Protein AF-A0A833WE15-F1 (afdb_monomer_lite)

Foldseek 3Di:
DDPVVVVVVVCVLPPDDPVRLVVLQVVLVVLQCCLQPPPVSLVVCVVCLVVLCVLLPDSRPNNVSSVVSNVSSVVVVVVVVD

InterPro domains:
  IPR052406 Chromatin Remodeling Complex Component [PTHR22970] (12-75)

pLDDT: mean 83.54, std 18.67, range [39.94, 98.19]

Sequence (82 aa):
MSVLSVQYIVEIDDNEGPVTKSIRLTAALILRNLVIYSTHGRRHLRAYEPHLAGVALSNVESSRTIAQVLYDMNDQSSSNHR

Organism: NCBI:txid561572

Radius of gyration: 16.81 Å; chains: 1; bounding box: 44×32×46 Å

Structure (mmCIF, N/CA/C/O backbone):
data_AF-A0A833WE15-F1
#
_entry.id   AF-A0A833WE15-F1
#
loop_
_atom_site.group_PDB
_atom_site.id
_atom_site.type_symbol
_atom_site.label_atom_id
_atom_site.label_alt_id
_atom_site.label_comp_id
_atom_site.label_asym_id
_atom_site.label_entity_id
_atom_site.label_seq_id
_atom_site.pdbx_PDB_ins_code
_atom_site.Cartn_x
_atom_site.Cartn_y
_atom_site.Cartn_z
_atom_site.occupancy
_atom_site.B_iso_or_equiv
_atom_site.auth_seq_id
_atom_site.auth_comp_id
_atom_site.auth_asym_id
_atom_site.auth_atom_id
_atom_site.pdbx_PDB_model_num
ATOM 1 N N . MET 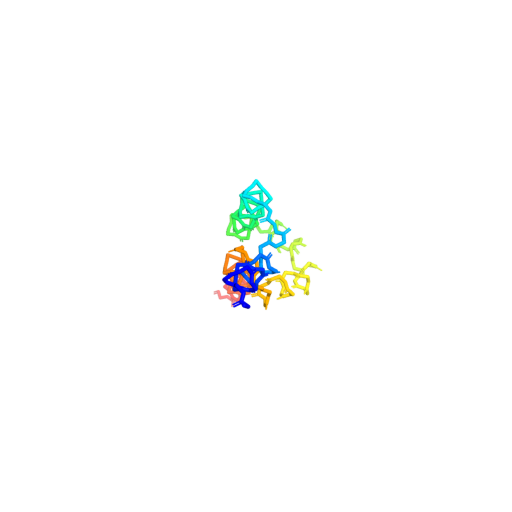A 1 1 ? 28.938 -23.335 -22.699 1.00 49.38 1 MET A N 1
ATOM 2 C CA . MET A 1 1 ? 27.580 -22.994 -22.228 1.00 49.38 1 MET A CA 1
ATOM 3 C C . MET A 1 1 ? 27.753 -22.187 -20.970 1.00 49.38 1 MET A C 1
ATOM 5 O O . MET A 1 1 ? 28.115 -22.719 -19.931 1.00 49.38 1 MET A O 1
ATOM 9 N N . SER A 1 2 ? 27.738 -20.882 -21.176 1.00 46.44 2 SER A N 1
ATOM 10 C CA . SER A 1 2 ? 28.429 -19.907 -20.349 1.00 46.44 2 SER A CA 1
ATOM 11 C C . SER A 1 2 ? 27.508 -19.402 -19.248 1.00 46.44 2 SER A C 1
ATOM 13 O O . SER A 1 2 ? 26.308 -19.279 -19.466 1.00 46.44 2 SER A O 1
ATOM 15 N N . VAL A 1 3 ? 28.111 -19.039 -18.120 1.00 57.56 3 VAL A N 1
ATOM 16 C CA . VAL A 1 3 ? 27.621 -18.259 -16.962 1.00 57.56 3 VAL A CA 1
ATOM 17 C C . VAL A 1 3 ? 26.592 -17.135 -17.227 1.00 57.56 3 VAL A C 1
ATOM 19 O O . VAL A 1 3 ? 26.003 -16.612 -16.289 1.00 57.56 3 VAL A O 1
ATOM 22 N N . LEU A 1 4 ? 26.329 -16.791 -18.488 1.00 57.44 4 LEU A N 1
ATOM 23 C CA . LEU A 1 4 ? 25.335 -15.825 -18.955 1.00 57.44 4 LEU A CA 1
ATOM 24 C C . LEU A 1 4 ? 23.886 -16.234 -18.645 1.00 57.44 4 LEU A C 1
ATOM 26 O O . LEU A 1 4 ? 23.040 -15.364 -18.468 1.00 57.44 4 LEU A O 1
ATOM 30 N N . SER A 1 5 ? 23.582 -17.531 -18.548 1.00 56.47 5 SER A N 1
ATOM 31 C CA . SER A 1 5 ? 22.223 -17.992 -18.228 1.00 56.47 5 SER A CA 1
ATOM 32 C C . SER A 1 5 ? 21.857 -17.829 -16.751 1.00 56.47 5 SER A C 1
ATOM 34 O O . SER A 1 5 ? 20.682 -17.669 -16.444 1.00 56.47 5 SER A O 1
ATOM 36 N N . VAL A 1 6 ? 22.834 -17.824 -15.836 1.00 54.41 6 VAL A N 1
ATOM 37 C CA . VAL A 1 6 ? 22.574 -17.665 -14.391 1.00 54.41 6 VAL A CA 1
ATOM 38 C C . VAL A 1 6 ? 22.294 -16.201 -14.045 1.00 54.41 6 VAL A C 1
ATOM 40 O O . VAL A 1 6 ? 21.397 -15.925 -13.257 1.00 54.41 6 VAL A O 1
ATOM 43 N N . GLN A 1 7 ? 22.984 -15.258 -14.696 1.00 53.94 7 GLN A N 1
ATOM 44 C CA . GLN A 1 7 ? 22.732 -13.825 -14.511 1.00 53.94 7 GLN A CA 1
ATOM 45 C C . GLN A 1 7 ? 21.338 -13.409 -15.010 1.00 53.94 7 GLN A C 1
ATOM 47 O O . GLN A 1 7 ? 20.702 -12.553 -14.404 1.00 53.94 7 GLN A O 1
ATOM 52 N N . TYR A 1 8 ? 20.838 -14.047 -16.074 1.00 49.34 8 TYR A N 1
ATOM 53 C CA . TYR A 1 8 ? 19.515 -13.746 -16.630 1.00 49.34 8 TYR A CA 1
ATOM 54 C C . TYR A 1 8 ? 18.363 -14.152 -15.697 1.00 49.34 8 TYR A C 1
ATOM 56 O O . TYR A 1 8 ? 17.300 -13.547 -15.736 1.00 49.34 8 TYR A O 1
ATOM 64 N N . ILE A 1 9 ? 18.568 -15.148 -14.828 1.00 51.38 9 ILE A N 1
ATOM 65 C CA . ILE A 1 9 ? 17.532 -15.615 -13.893 1.00 51.38 9 ILE A CA 1
ATOM 66 C C . ILE A 1 9 ? 17.370 -14.646 -12.709 1.00 51.38 9 ILE A C 1
ATOM 68 O O . ILE A 1 9 ? 16.273 -14.529 -12.173 1.00 51.38 9 ILE A O 1
ATOM 72 N N . VAL A 1 10 ? 18.426 -13.914 -12.333 1.00 51.09 10 VAL A N 1
ATOM 73 C CA . VAL A 1 10 ? 18.379 -12.931 -11.232 1.00 51.09 10 VAL A CA 1
ATOM 74 C C . VAL A 1 10 ? 17.645 -11.645 -11.644 1.00 51.09 10 VAL A C 1
ATOM 76 O O . VAL A 1 10 ? 16.984 -11.027 -10.821 1.00 51.09 10 VAL A O 1
ATOM 79 N N . GLU A 1 11 ? 17.684 -11.275 -12.926 1.00 50.44 11 GLU A N 1
ATOM 80 C CA . GLU A 1 11 ? 17.062 -10.042 -13.445 1.00 50.44 11 GLU A CA 1
ATOM 81 C C . GLU A 1 11 ? 15.529 -10.111 -13.563 1.00 50.44 11 GLU A C 1
ATOM 83 O O . GLU A 1 11 ? 14.867 -9.078 -13.601 1.00 50.44 11 GLU A O 1
ATOM 88 N N . ILE A 1 12 ? 14.928 -11.306 -13.611 1.00 49.09 12 ILE A N 1
ATOM 89 C CA . ILE A 1 12 ? 13.471 -11.437 -13.809 1.00 49.09 12 ILE A CA 1
ATOM 90 C C . ILE A 1 12 ? 12.683 -11.106 -12.527 1.00 49.09 12 ILE A C 1
ATOM 92 O O . ILE A 1 12 ? 11.514 -10.724 -12.608 1.00 49.09 12 ILE A O 1
ATOM 96 N N . ASP A 1 13 ? 13.318 -11.181 -11.354 1.00 51.22 13 ASP A N 1
ATOM 97 C CA . ASP A 1 13 ? 12.716 -10.742 -10.084 1.00 51.22 13 ASP A CA 1
ATOM 98 C C . ASP A 1 13 ? 12.857 -9.218 -9.866 1.00 51.22 13 ASP A C 1
ATOM 100 O O . ASP A 1 13 ? 12.086 -8.601 -9.132 1.00 51.22 13 ASP A O 1
ATOM 104 N N . ASP A 1 14 ? 13.772 -8.581 -10.604 1.00 56.19 14 ASP A N 1
ATOM 105 C CA . ASP A 1 14 ? 14.127 -7.161 -10.522 1.00 56.19 14 ASP A CA 1
ATOM 106 C C . ASP A 1 14 ? 13.470 -6.311 -11.626 1.00 56.19 14 ASP A C 1
ATOM 108 O O . ASP A 1 14 ? 14.056 -5.373 -12.162 1.00 56.19 14 ASP A O 1
ATOM 112 N N . ASN A 1 15 ? 12.190 -6.564 -11.927 1.00 68.19 15 ASN A N 1
ATOM 113 C CA . ASN A 1 15 ? 11.411 -5.729 -12.862 1.00 68.19 15 ASN A CA 1
ATOM 114 C C . ASN A 1 15 ? 11.338 -4.238 -12.452 1.00 68.19 15 ASN A C 1
ATOM 116 O O . ASN A 1 15 ? 10.943 -3.387 -13.251 1.00 68.19 15 ASN A O 1
ATOM 120 N N . GLU A 1 16 ? 11.708 -3.902 -11.212 1.00 78.06 16 GLU A N 1
ATOM 121 C CA . GLU A 1 16 ? 11.755 -2.535 -10.702 1.00 78.06 16 GLU A CA 1
ATOM 122 C C . GLU A 1 16 ? 13.192 -2.069 -10.454 1.00 78.06 16 GLU A C 1
ATOM 124 O O . GLU A 1 16 ? 13.889 -2.568 -9.570 1.00 78.06 16 GLU A O 1
ATOM 129 N N . GLY A 1 17 ? 13.608 -1.026 -11.177 1.00 85.62 17 GLY A N 1
ATOM 130 C CA . GLY A 1 17 ? 14.862 -0.332 -10.896 1.00 85.62 17 GLY A CA 1
ATOM 131 C C . GLY A 1 17 ? 14.892 0.306 -9.492 1.00 85.62 17 GLY A C 1
ATOM 132 O O . GLY A 1 17 ? 13.845 0.537 -8.877 1.00 85.62 17 GLY A O 1
ATOM 133 N N . PRO A 1 18 ? 16.085 0.670 -8.982 1.00 86.88 18 PRO A N 1
ATOM 134 C CA . PRO A 1 18 ? 16.287 1.131 -7.600 1.00 86.88 18 PRO A CA 1
ATOM 135 C C . PRO A 1 18 ? 15.460 2.373 -7.218 1.00 86.88 18 PRO A C 1
ATOM 137 O O . PRO A 1 18 ? 15.043 2.531 -6.067 1.00 86.88 18 PRO A O 1
ATOM 140 N N . VAL A 1 19 ? 15.179 3.250 -8.186 1.00 92.06 19 VAL A N 1
ATOM 141 C CA . VAL A 1 19 ? 14.342 4.440 -7.972 1.00 92.06 19 VAL A CA 1
ATOM 142 C C . VAL A 1 19 ? 12.879 4.047 -7.748 1.00 92.06 19 VAL A C 1
ATOM 144 O O . VAL A 1 19 ? 12.251 4.526 -6.806 1.00 92.06 19 VAL A O 1
ATOM 147 N N . THR A 1 20 ? 12.344 3.140 -8.568 1.00 91.69 20 THR A N 1
ATOM 148 C CA . THR A 1 20 ? 10.962 2.644 -8.461 1.00 91.69 20 THR A CA 1
ATOM 149 C C . THR A 1 20 ? 10.728 1.954 -7.121 1.00 91.69 20 THR A C 1
ATOM 151 O O . THR A 1 20 ? 9.755 2.256 -6.429 1.00 91.69 20 THR A O 1
ATOM 154 N N . LYS A 1 21 ? 11.678 1.108 -6.719 1.00 89.69 21 LYS A N 1
ATOM 155 C CA . LYS A 1 21 ? 11.738 0.456 -5.407 1.00 89.69 21 LYS A CA 1
ATOM 156 C C . LYS A 1 21 ? 11.628 1.456 -4.245 1.00 89.69 21 LYS A C 1
ATOM 158 O O . LYS A 1 21 ? 10.705 1.379 -3.432 1.00 89.69 21 LYS A O 1
ATOM 163 N N . SER A 1 22 ? 12.456 2.505 -4.258 1.00 94.31 22 SER A N 1
ATOM 164 C CA . SER A 1 22 ? 12.441 3.571 -3.240 1.00 94.31 22 SER A CA 1
ATOM 165 C C . SER A 1 22 ? 11.115 4.342 -3.181 1.00 94.31 22 SER A C 1
ATOM 167 O O . SER A 1 22 ? 10.621 4.658 -2.093 1.00 94.31 22 SER A O 1
ATOM 169 N N . ILE A 1 23 ? 10.514 4.638 -4.340 1.00 95.12 23 ILE A N 1
ATOM 170 C CA . ILE A 1 23 ? 9.201 5.299 -4.426 1.00 95.12 23 ILE A CA 1
ATOM 171 C C . ILE A 1 23 ? 8.126 4.406 -3.807 1.00 95.12 23 ILE A C 1
ATOM 173 O O . ILE A 1 23 ? 7.335 4.869 -2.983 1.00 95.12 23 ILE A O 1
ATOM 177 N N . ARG A 1 24 ? 8.116 3.119 -4.165 1.00 94.44 24 ARG A N 1
ATOM 178 C CA . ARG A 1 24 ? 7.151 2.138 -3.665 1.00 94.44 24 ARG A CA 1
ATOM 179 C C . ARG A 1 24 ? 7.257 1.970 -2.150 1.00 94.44 24 ARG A C 1
ATOM 181 O O . ARG A 1 24 ? 6.239 2.004 -1.457 1.00 94.44 24 ARG A O 1
ATOM 188 N N . LEU A 1 25 ? 8.474 1.841 -1.629 1.00 95.25 25 LEU A N 1
ATOM 189 C CA . LEU A 1 25 ? 8.712 1.739 -0.193 1.00 95.25 25 LEU A CA 1
ATOM 190 C C . LEU A 1 25 ? 8.253 3.006 0.541 1.00 95.25 25 LEU A C 1
ATOM 192 O O . LEU A 1 25 ? 7.541 2.918 1.540 1.00 95.25 25 LEU A O 1
ATOM 196 N N . THR A 1 26 ? 8.591 4.185 0.014 1.00 97.50 26 THR A N 1
ATOM 197 C CA . THR A 1 26 ? 8.167 5.468 0.592 1.00 97.50 26 THR A CA 1
ATOM 198 C C . THR A 1 26 ? 6.643 5.591 0.612 1.00 97.50 26 THR A C 1
ATOM 200 O O . THR A 1 26 ? 6.069 5.956 1.638 1.00 97.50 26 THR A O 1
ATOM 203 N N . ALA A 1 27 ? 5.965 5.218 -0.478 1.00 97.75 27 ALA A N 1
ATOM 204 C CA . ALA A 1 27 ? 4.508 5.186 -0.538 1.00 97.75 27 ALA A CA 1
ATOM 205 C C . ALA A 1 27 ? 3.924 4.241 0.525 1.00 97.75 27 ALA A C 1
ATOM 207 O O . ALA A 1 27 ? 3.031 4.639 1.269 1.00 97.75 27 ALA A O 1
ATOM 208 N N . ALA A 1 28 ? 4.464 3.028 0.669 1.00 97.81 28 ALA A N 1
ATOM 209 C CA . ALA A 1 28 ? 4.014 2.070 1.678 1.00 97.81 28 ALA A CA 1
ATOM 210 C C . ALA A 1 28 ? 4.172 2.601 3.116 1.00 97.81 28 ALA A C 1
ATOM 212 O O . ALA A 1 28 ? 3.281 2.419 3.948 1.00 97.81 28 ALA A O 1
ATOM 213 N N . LEU A 1 29 ? 5.268 3.306 3.405 1.00 97.88 29 LEU A N 1
ATOM 214 C CA . LEU A 1 29 ? 5.494 3.945 4.704 1.00 97.88 29 LEU A CA 1
ATOM 215 C C . LEU A 1 29 ? 4.512 5.097 4.960 1.00 97.88 29 LEU A C 1
ATOM 217 O O . LEU A 1 29 ? 3.981 5.212 6.065 1.00 97.88 29 LEU A O 1
ATOM 221 N N . ILE A 1 30 ? 4.209 5.910 3.943 1.00 98.19 30 ILE A N 1
ATOM 222 C CA . ILE A 1 30 ? 3.180 6.957 4.035 1.00 98.19 30 ILE A CA 1
ATOM 223 C C . ILE A 1 30 ? 1.811 6.334 4.325 1.00 98.19 30 ILE A C 1
ATOM 225 O O . ILE A 1 30 ? 1.111 6.798 5.224 1.00 98.19 30 ILE A O 1
ATOM 229 N N . LEU A 1 31 ? 1.442 5.258 3.624 1.00 97.94 31 LEU A N 1
ATOM 230 C CA . LEU A 1 31 ? 0.188 4.542 3.872 1.00 97.94 31 LEU A CA 1
ATOM 231 C C . LEU A 1 31 ? 0.102 4.033 5.314 1.00 97.94 31 LEU A C 1
ATOM 233 O O . LEU A 1 31 ? -0.941 4.175 5.953 1.00 97.94 31 LEU A O 1
ATOM 237 N N . ARG A 1 32 ? 1.202 3.507 5.863 1.00 96.81 32 ARG A N 1
ATOM 238 C CA . ARG A 1 32 ? 1.252 3.056 7.259 1.00 96.81 32 ARG A CA 1
ATOM 239 C C . ARG A 1 32 ? 1.081 4.209 8.243 1.00 96.81 32 ARG A C 1
ATOM 241 O O . ARG A 1 32 ? 0.283 4.094 9.171 1.00 96.81 32 ARG A O 1
ATOM 248 N N . ASN A 1 33 ? 1.737 5.343 7.999 1.00 97.19 33 ASN A N 1
ATOM 249 C CA . ASN A 1 33 ? 1.530 6.553 8.796 1.00 97.19 33 ASN A CA 1
ATOM 250 C C . ASN A 1 33 ? 0.065 7.010 8.758 1.00 97.19 33 ASN A C 1
ATOM 252 O O . ASN A 1 33 ? -0.494 7.348 9.799 1.00 97.19 33 ASN A O 1
ATOM 256 N N . LEU A 1 34 ? -0.590 6.975 7.592 1.00 96.81 34 LEU A N 1
ATOM 257 C CA . LEU A 1 34 ? -2.012 7.314 7.482 1.00 96.81 34 LEU A CA 1
ATOM 258 C C . LEU A 1 34 ? -2.894 6.359 8.292 1.00 96.81 34 LEU A C 1
ATOM 260 O O . LEU A 1 34 ? -3.797 6.820 8.985 1.00 96.81 34 LEU A O 1
ATOM 264 N N . VAL A 1 35 ? -2.630 5.051 8.244 1.00 96.00 35 VAL A N 1
ATOM 265 C CA . VAL A 1 35 ? -3.386 4.059 9.024 1.00 96.00 35 VAL A CA 1
ATOM 266 C C . VAL A 1 35 ? -3.230 4.273 10.529 1.00 96.00 35 VAL A C 1
ATOM 268 O O . VAL A 1 35 ? -4.228 4.186 11.251 1.00 96.00 35 VAL A O 1
ATOM 271 N N . ILE A 1 36 ? -2.016 4.574 10.997 1.00 94.31 36 ILE A N 1
ATOM 272 C CA . ILE A 1 36 ? -1.714 4.761 12.423 1.00 94.31 36 ILE A CA 1
ATOM 273 C C . ILE A 1 36 ? -2.295 6.084 12.938 1.00 94.31 36 ILE A C 1
ATOM 275 O O . ILE A 1 36 ? -2.974 6.100 13.963 1.00 94.31 36 ILE A O 1
ATOM 279 N N . TYR A 1 37 ? -2.063 7.188 12.225 1.00 95.50 37 TYR A N 1
ATOM 280 C CA . TYR A 1 37 ? -2.294 8.537 12.754 1.00 95.50 37 TYR A CA 1
ATOM 281 C C . TYR A 1 37 ? -3.567 9.222 12.237 1.00 95.50 37 TYR A C 1
ATOM 283 O O . TYR A 1 37 ? -3.951 10.258 12.776 1.00 95.50 37 TYR A O 1
ATOM 291 N N . SER A 1 38 ? -4.251 8.678 11.221 1.00 94.69 38 SER A N 1
ATOM 292 C CA . SER A 1 38 ? -5.455 9.292 10.641 1.00 94.69 38 SER A CA 1
ATOM 293 C C . SER A 1 38 ? -6.628 8.318 10.565 1.00 94.69 38 SER A C 1
ATOM 295 O O . SER A 1 38 ? -6.680 7.423 9.724 1.00 94.69 38 SER A O 1
ATOM 297 N N . THR A 1 39 ? -7.646 8.537 11.400 1.00 91.44 39 THR A N 1
ATOM 298 C CA . THR A 1 39 ? -8.903 7.766 11.365 1.00 91.44 39 THR A CA 1
ATOM 299 C C . THR A 1 39 ? -9.611 7.888 10.012 1.00 91.44 39 THR A C 1
ATOM 301 O O . THR A 1 39 ? -10.103 6.890 9.481 1.00 91.44 39 THR A O 1
ATOM 304 N N . HIS A 1 40 ? -9.624 9.089 9.425 1.00 93.75 40 HIS A N 1
ATOM 305 C CA . HIS A 1 40 ? -10.164 9.334 8.088 1.00 93.75 40 HIS A CA 1
ATOM 306 C C . HIS A 1 40 ? -9.339 8.628 7.008 1.00 93.75 40 HIS A C 1
ATOM 308 O O . HIS A 1 40 ? -9.912 7.918 6.183 1.00 93.75 40 HIS A O 1
ATOM 314 N N . GLY A 1 41 ? -8.006 8.751 7.047 1.00 93.69 41 GLY A N 1
ATOM 315 C CA . GLY A 1 41 ? -7.111 8.067 6.108 1.00 93.69 41 GLY A CA 1
ATOM 316 C C . GLY A 1 41 ? -7.288 6.550 6.149 1.00 93.69 41 GLY A C 1
ATOM 317 O O . GLY A 1 41 ? -7.457 5.913 5.112 1.00 93.69 41 GLY A O 1
ATOM 318 N N . ARG A 1 42 ? -7.374 5.980 7.354 1.00 93.88 42 ARG A N 1
ATOM 319 C CA . ARG A 1 42 ? -7.648 4.557 7.571 1.00 93.88 42 ARG A CA 1
ATOM 320 C C . ARG A 1 42 ? -8.987 4.113 6.975 1.00 93.88 42 ARG A C 1
ATOM 322 O O . ARG A 1 42 ? -9.032 3.100 6.284 1.00 93.88 42 ARG A O 1
ATOM 329 N N . ARG A 1 43 ? -10.074 4.861 7.212 1.00 92.88 43 ARG A N 1
ATOM 330 C CA . ARG A 1 43 ? -11.399 4.555 6.633 1.00 92.88 43 ARG A CA 1
ATOM 331 C C . ARG A 1 43 ? -11.379 4.598 5.106 1.00 92.88 43 ARG A C 1
ATOM 333 O O . ARG A 1 43 ? -11.958 3.720 4.482 1.00 92.88 43 ARG A O 1
ATOM 340 N N . HIS A 1 44 ? -10.695 5.574 4.513 1.00 95.19 44 HIS A N 1
ATOM 341 C CA . HIS A 1 44 ? -10.536 5.641 3.060 1.00 95.19 44 HIS A CA 1
ATOM 342 C C . HIS A 1 44 ? -9.708 4.474 2.510 1.00 95.19 44 HIS A C 1
ATOM 344 O O . HIS A 1 44 ? -10.049 3.930 1.461 1.00 95.19 44 HIS A O 1
ATOM 350 N N . LEU A 1 45 ? -8.660 4.049 3.222 1.00 95.50 45 LEU A N 1
ATOM 351 C CA . LEU A 1 45 ? -7.802 2.947 2.785 1.00 95.50 45 LEU A CA 1
ATOM 352 C C . LEU A 1 45 ? -8.493 1.581 2.778 1.00 95.50 45 LEU A C 1
ATOM 354 O O . LEU A 1 45 ? -8.113 0.735 1.973 1.00 95.50 45 LEU A O 1
ATOM 358 N N . ARG A 1 46 ? -9.546 1.381 3.582 1.00 94.38 46 ARG A N 1
ATOM 359 C CA . ARG A 1 46 ? -10.343 0.140 3.580 1.00 94.38 46 ARG A CA 1
ATOM 360 C C . ARG A 1 46 ? -10.912 -0.208 2.205 1.00 94.38 46 ARG A C 1
ATOM 362 O O . ARG A 1 46 ? -10.955 -1.377 1.848 1.00 94.38 46 ARG A O 1
ATOM 369 N N . ALA A 1 47 ? -11.292 0.787 1.402 1.00 95.62 47 ALA A N 1
ATOM 370 C CA . ALA A 1 47 ? -11.795 0.542 0.048 1.00 95.62 47 ALA A CA 1
ATOM 371 C C . ALA A 1 47 ? -10.730 -0.065 -0.892 1.00 95.62 47 ALA A C 1
ATOM 373 O O . ALA A 1 47 ? -11.076 -0.703 -1.882 1.00 95.62 47 ALA A O 1
ATOM 374 N N . TYR A 1 48 ? -9.443 0.108 -0.573 1.00 97.00 48 TYR A N 1
ATOM 375 C CA . TYR A 1 48 ? -8.308 -0.390 -1.354 1.00 97.00 48 TYR A CA 1
ATOM 376 C C . TYR A 1 48 ? -7.695 -1.674 -0.779 1.00 97.00 48 TYR A C 1
ATOM 378 O O . TYR A 1 48 ? -6.703 -2.170 -1.316 1.00 97.00 48 TYR A O 1
ATOM 386 N N . GLU A 1 49 ? -8.282 -2.233 0.284 1.00 96.69 49 GLU A N 1
ATOM 387 C CA . GLU A 1 49 ? -7.814 -3.453 0.947 1.00 96.69 49 GLU A CA 1
ATOM 388 C C . GLU A 1 49 ? -7.537 -4.613 -0.033 1.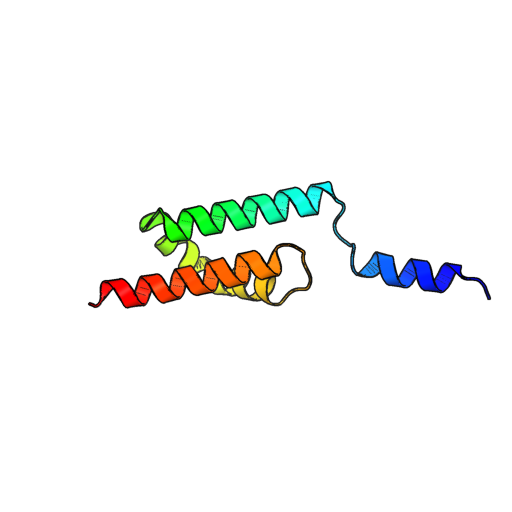00 96.69 49 GLU A C 1
ATOM 390 O O . GLU A 1 49 ? -6.445 -5.177 0.050 1.00 96.69 49 GLU A O 1
ATOM 395 N N . PRO A 1 50 ? -8.400 -4.926 -1.029 1.00 97.19 50 PRO A N 1
ATOM 396 C CA . PRO A 1 50 ? -8.131 -6.023 -1.965 1.00 97.19 50 PRO A CA 1
ATOM 397 C C . PRO A 1 50 ? -6.857 -5.821 -2.794 1.00 97.19 50 PRO A C 1
ATOM 399 O O . PRO A 1 50 ? -6.108 -6.765 -3.039 1.00 97.19 50 PRO A O 1
ATOM 402 N N . HIS A 1 51 ? -6.580 -4.581 -3.209 1.00 96.69 51 HIS A N 1
ATOM 403 C CA . HIS A 1 51 ? -5.373 -4.267 -3.969 1.00 96.69 51 HIS A CA 1
ATOM 404 C C . HIS A 1 51 ? -4.128 -4.351 -3.084 1.00 96.69 51 HIS A C 1
ATOM 406 O O . HIS A 1 51 ? -3.129 -4.956 -3.469 1.00 96.69 51 HIS A O 1
ATOM 412 N N . LEU A 1 52 ? -4.202 -3.792 -1.873 1.00 97.25 52 LEU A N 1
ATOM 413 C CA . LEU A 1 52 ? -3.115 -3.857 -0.900 1.00 97.25 52 LEU A CA 1
ATOM 414 C C . LEU A 1 52 ? -2.800 -5.304 -0.501 1.00 97.25 52 LEU A C 1
ATOM 416 O O . LEU A 1 52 ? -1.628 -5.651 -0.391 1.00 97.25 52 LEU A O 1
ATOM 420 N N . ALA A 1 53 ? -3.809 -6.166 -0.363 1.00 97.44 53 ALA A N 1
ATOM 421 C CA . ALA A 1 53 ? -3.616 -7.597 -0.140 1.00 97.44 53 ALA A CA 1
ATOM 422 C C . ALA A 1 53 ? -2.864 -8.257 -1.305 1.00 97.44 53 ALA A C 1
ATOM 424 O O . ALA A 1 53 ? -1.913 -9.002 -1.076 1.00 97.44 53 ALA A O 1
ATOM 425 N N . GLY A 1 54 ? -3.216 -7.918 -2.551 1.00 97.25 54 GLY A N 1
ATOM 426 C CA . GLY A 1 54 ? -2.465 -8.358 -3.729 1.00 97.25 54 GLY A CA 1
ATOM 427 C C . GLY A 1 54 ? -0.991 -7.939 -3.687 1.00 97.25 54 GLY A C 1
ATOM 428 O O . GLY A 1 54 ? -0.111 -8.749 -3.965 1.00 97.25 54 GLY A O 1
ATOM 429 N N . VAL A 1 55 ? -0.701 -6.702 -3.269 1.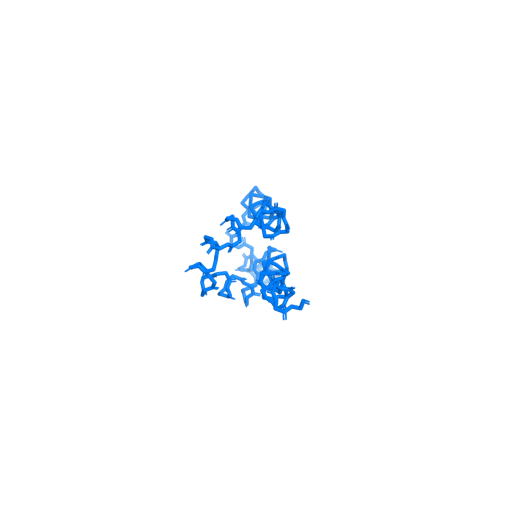00 95.62 55 VAL A N 1
ATOM 430 C CA . VAL A 1 55 ? 0.681 -6.209 -3.123 1.00 95.62 55 VAL A CA 1
ATOM 431 C C . VAL A 1 55 ? 1.413 -6.898 -1.965 1.00 95.62 55 VAL A C 1
ATOM 433 O O . VAL A 1 55 ? 2.580 -7.253 -2.116 1.00 95.62 55 VAL A O 1
ATOM 436 N N . ALA A 1 56 ? 0.751 -7.128 -0.831 1.00 96.81 56 ALA A N 1
ATOM 437 C CA . ALA A 1 56 ? 1.335 -7.815 0.323 1.00 96.81 56 ALA A CA 1
ATOM 438 C C . ALA A 1 56 ? 1.735 -9.269 0.018 1.00 96.81 56 ALA A C 1
AT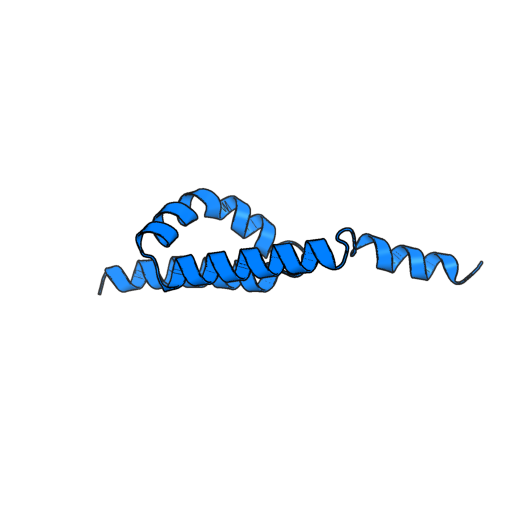OM 440 O O . ALA A 1 56 ? 2.686 -9.772 0.607 1.00 96.81 56 ALA A O 1
ATOM 441 N N . LEU A 1 57 ? 1.023 -9.923 -0.903 1.00 96.00 57 LEU A N 1
ATOM 442 C CA . LEU A 1 57 ? 1.299 -11.290 -1.356 1.00 96.00 57 LEU A CA 1
ATOM 443 C C . LEU A 1 57 ? 2.306 -11.361 -2.518 1.00 96.00 57 LEU A C 1
ATOM 445 O O . LEU A 1 57 ? 2.694 -12.455 -2.921 1.00 96.00 57 LEU A O 1
ATOM 449 N N . SER A 1 58 ? 2.712 -10.219 -3.077 1.00 93.06 58 SER A N 1
ATOM 450 C CA . SER A 1 58 ? 3.676 -10.151 -4.180 1.00 93.06 58 SER A CA 1
ATOM 451 C C . SER A 1 58 ? 5.126 -10.121 -3.685 1.00 93.06 58 SER A C 1
ATOM 453 O O . SER A 1 58 ? 5.387 -9.808 -2.525 1.00 93.06 58 SER A O 1
ATOM 455 N N . ASN A 1 59 ? 6.082 -10.379 -4.581 1.00 88.19 59 ASN A N 1
ATOM 456 C CA . ASN A 1 59 ? 7.512 -10.375 -4.250 1.00 88.19 59 ASN A CA 1
ATOM 457 C C . ASN A 1 59 ? 8.169 -8.976 -4.300 1.00 88.19 59 ASN A C 1
ATOM 459 O O . ASN A 1 59 ? 9.387 -8.854 -4.346 1.00 88.19 59 ASN A O 1
ATOM 463 N N . VAL A 1 60 ? 7.380 -7.896 -4.314 1.00 89.00 60 VAL A N 1
ATOM 464 C CA . VAL A 1 60 ? 7.927 -6.528 -4.354 1.00 89.00 60 VAL A CA 1
ATOM 465 C C . VAL A 1 60 ? 8.516 -6.123 -3.000 1.00 89.00 60 VAL A C 1
ATOM 467 O O . VAL A 1 60 ? 8.039 -6.556 -1.949 1.00 89.00 60 VAL A O 1
ATOM 470 N N . GLU A 1 61 ? 9.496 -5.217 -3.003 1.00 89.06 61 GLU A N 1
ATOM 471 C CA . GLU A 1 61 ? 10.219 -4.777 -1.795 1.00 89.06 61 GLU A CA 1
ATOM 472 C C . GLU A 1 61 ? 9.291 -4.269 -0.674 1.00 89.06 61 GLU A C 1
ATOM 474 O O . GLU A 1 61 ? 9.509 -4.529 0.510 1.00 89.06 61 GLU A O 1
ATOM 479 N N . SER A 1 62 ? 8.207 -3.577 -1.033 1.00 94.19 62 SER A N 1
ATOM 480 C CA . SER A 1 62 ? 7.267 -3.010 -0.063 1.00 94.19 62 SER A CA 1
ATOM 481 C C . SER A 1 62 ? 6.262 -4.010 0.515 1.00 94.19 62 SER A C 1
ATOM 483 O O . SER A 1 62 ? 5.461 -3.617 1.365 1.00 94.19 62 SER A O 1
ATOM 485 N N . SER A 1 63 ? 6.238 -5.263 0.047 1.00 95.81 63 SER A N 1
ATOM 486 C CA . SER A 1 63 ? 5.239 -6.284 0.418 1.00 95.81 63 SER A CA 1
ATOM 487 C C . SER A 1 63 ? 5.076 -6.414 1.935 1.00 95.81 63 SER A C 1
ATOM 489 O O . SER A 1 63 ? 3.964 -6.317 2.459 1.00 95.81 63 SER A O 1
ATOM 491 N N . ARG A 1 64 ? 6.197 -6.495 2.664 1.00 96.94 64 ARG A N 1
ATOM 492 C CA . ARG A 1 64 ? 6.224 -6.549 4.133 1.00 96.94 64 ARG A CA 1
ATOM 493 C C . ARG A 1 64 ? 5.564 -5.329 4.776 1.00 96.94 64 ARG A C 1
ATOM 495 O O . ARG A 1 64 ? 4.786 -5.482 5.716 1.00 96.94 64 ARG A O 1
ATOM 502 N N . THR A 1 65 ? 5.868 -4.123 4.303 1.00 97.81 65 THR A N 1
ATOM 503 C CA . THR A 1 65 ? 5.279 -2.893 4.853 1.00 97.81 65 THR A CA 1
ATOM 504 C C . THR A 1 65 ? 3.778 -2.847 4.586 1.00 97.81 65 THR A C 1
ATOM 506 O O . THR A 1 65 ? 3.021 -2.471 5.474 1.00 97.81 65 THR A O 1
ATOM 509 N N . ILE A 1 66 ? 3.319 -3.291 3.413 1.00 98.19 66 ILE A N 1
ATOM 510 C CA . ILE A 1 66 ? 1.884 -3.355 3.109 1.00 98.19 66 ILE A CA 1
ATOM 511 C C . ILE A 1 66 ? 1.165 -4.403 3.971 1.00 98.19 66 ILE A C 1
ATOM 513 O O . ILE A 1 66 ? 0.062 -4.140 4.444 1.00 98.19 66 ILE A O 1
ATOM 517 N N . ALA A 1 67 ? 1.792 -5.542 4.273 1.00 97.88 67 ALA A N 1
ATOM 518 C CA . ALA A 1 67 ? 1.234 -6.502 5.228 1.00 97.88 67 ALA A CA 1
ATOM 519 C C . ALA A 1 67 ? 1.028 -5.874 6.622 1.00 97.88 67 ALA A C 1
ATOM 521 O O . ALA A 1 67 ? -0.009 -6.086 7.250 1.00 97.88 67 ALA A O 1
ATOM 522 N N . GLN A 1 68 ? 1.969 -5.038 7.077 1.00 97.12 68 GLN A N 1
ATOM 523 C CA . GLN A 1 68 ? 1.815 -4.274 8.322 1.00 97.12 68 GLN A CA 1
ATOM 524 C C . GLN A 1 68 ? 0.679 -3.248 8.231 1.00 97.12 68 GLN A C 1
ATOM 526 O O .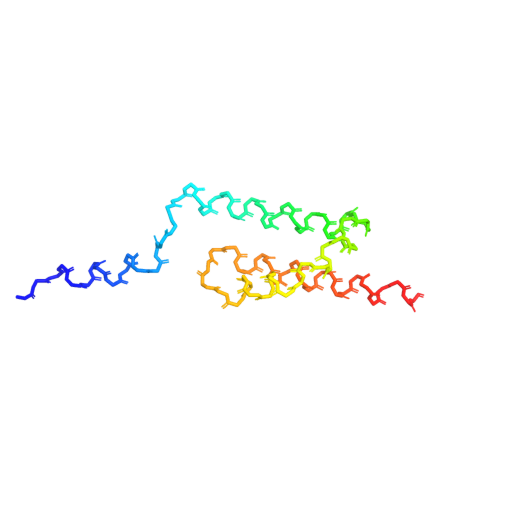 GLN A 1 68 ? -0.106 -3.138 9.165 1.00 97.12 68 GLN A O 1
ATOM 531 N N . VAL A 1 69 ? 0.544 -2.543 7.100 1.00 97.56 69 VAL A N 1
ATOM 532 C CA . VAL A 1 69 ? -0.576 -1.614 6.848 1.00 97.56 69 VAL A CA 1
ATOM 533 C C . VAL A 1 69 ? -1.920 -2.329 6.999 1.00 97.56 69 VAL A C 1
ATOM 535 O O . VAL A 1 69 ? -2.812 -1.810 7.667 1.00 97.56 69 VAL A O 1
ATOM 538 N N . LEU A 1 70 ? -2.067 -3.516 6.403 1.00 97.12 70 LEU A N 1
ATOM 539 C CA . LEU A 1 70 ? -3.288 -4.323 6.484 1.00 97.12 70 LEU A CA 1
ATOM 540 C C . LEU A 1 70 ? -3.573 -4.785 7.918 1.00 97.12 70 LEU A C 1
ATOM 542 O O . LEU A 1 70 ? -4.709 -4.674 8.381 1.00 97.12 70 LEU A O 1
ATOM 546 N N . TYR A 1 71 ? -2.544 -5.246 8.635 1.00 96.00 71 TYR A N 1
ATOM 547 C CA . TYR A 1 71 ? -2.660 -5.631 10.041 1.00 96.00 71 TYR A CA 1
ATOM 548 C C . TYR A 1 71 ? -3.117 -4.455 10.915 1.00 96.00 71 TYR A C 1
ATOM 550 O O . TYR A 1 71 ? -4.150 -4.553 11.575 1.00 96.00 71 TYR A O 1
ATOM 558 N N . ASP A 1 72 ? -2.407 -3.323 10.860 1.00 94.69 72 ASP A N 1
ATOM 559 C CA . ASP A 1 72 ? -2.687 -2.130 11.671 1.00 94.69 72 ASP A CA 1
ATOM 560 C C . ASP A 1 72 ? -4.098 -1.577 11.371 1.00 94.69 72 ASP A C 1
ATOM 562 O O . ASP A 1 72 ? -4.817 -1.114 12.261 1.00 94.69 72 ASP A O 1
ATOM 566 N N . MET A 1 73 ? -4.541 -1.666 10.111 1.00 93.44 73 MET A N 1
ATOM 567 C CA . MET A 1 73 ? -5.874 -1.239 9.676 1.00 93.44 73 MET A CA 1
ATOM 568 C C . MET A 1 73 ? -6.995 -2.110 10.260 1.00 93.44 73 MET A C 1
ATOM 570 O O . MET A 1 73 ? -8.105 -1.606 10.492 1.00 93.44 73 MET A O 1
ATOM 574 N N . ASN A 1 74 ? -6.722 -3.396 10.497 1.00 89.88 74 ASN A N 1
ATOM 575 C CA . ASN A 1 74 ? -7.669 -4.342 11.074 1.00 89.88 74 ASN A CA 1
ATOM 576 C C . ASN A 1 74 ? -7.639 -4.351 12.611 1.00 89.88 74 ASN A C 1
ATOM 578 O O . ASN A 1 74 ? -8.695 -4.314 13.242 1.00 89.88 74 ASN A O 1
ATOM 582 N N . ASP A 1 75 ? -6.461 -4.295 13.224 1.00 86.56 75 ASP A N 1
ATOM 583 C CA . ASP A 1 75 ? -6.301 -4.241 14.682 1.00 86.56 75 ASP A CA 1
ATOM 584 C C . ASP A 1 75 ? -6.968 -2.989 15.283 1.00 86.56 75 ASP A C 1
ATOM 586 O O . ASP A 1 75 ? -7.791 -3.073 16.197 1.00 86.56 75 ASP A O 1
ATOM 590 N N . GLN A 1 76 ? -6.758 -1.824 14.658 1.00 70.50 76 GLN A N 1
ATOM 591 C CA . GLN A 1 76 ? -7.360 -0.556 15.093 1.00 70.50 76 GLN A CA 1
ATOM 592 C C . GLN A 1 76 ? -8.860 -0.426 14.785 1.00 70.50 76 GLN A C 1
ATOM 594 O O . GLN A 1 76 ? -9.495 0.558 15.167 1.00 70.50 76 GLN A O 1
ATOM 599 N N . SER A 1 77 ? -9.446 -1.378 14.054 1.00 60.34 77 SER A N 1
ATOM 600 C CA . SER A 1 77 ? -10.907 -1.456 13.939 1.00 60.34 77 SER A CA 1
ATOM 601 C C . SER A 1 77 ? -11.537 -2.166 15.133 1.00 60.34 77 SER A C 1
ATOM 603 O O . SER A 1 77 ? -12.627 -1.789 15.559 1.00 60.34 77 SER A O 1
ATOM 605 N N . SER A 1 78 ? -10.811 -3.116 15.724 1.00 56.94 78 SER A N 1
ATOM 606 C CA . SER A 1 78 ? -11.240 -3.872 16.901 1.00 56.94 78 SER A CA 1
ATOM 607 C C . SER A 1 78 ? -11.120 -3.053 18.190 1.00 56.94 78 SER A C 1
ATOM 609 O O . SER A 1 78 ? -11.915 -3.232 19.110 1.00 56.94 78 SER A O 1
ATOM 611 N N . SER A 1 79 ? -10.174 -2.108 18.255 1.00 55.16 79 SER A N 1
ATOM 612 C CA . SER A 1 79 ? -9.978 -1.227 19.418 1.00 55.16 79 SER A CA 1
ATOM 613 C C . SER A 1 79 ? -11.097 -0.198 19.622 1.00 55.16 79 SER A C 1
ATOM 615 O O . SER A 1 79 ? -11.260 0.308 20.725 1.00 55.16 79 SER A O 1
ATOM 617 N N . ASN A 1 80 ? -11.912 0.083 18.600 1.00 51.94 80 ASN A N 1
ATOM 618 C CA . ASN A 1 80 ? -12.999 1.064 18.676 1.00 51.94 80 ASN A CA 1
ATOM 619 C C . ASN A 1 80 ? -14.325 0.476 19.223 1.00 51.94 80 ASN A C 1
ATOM 621 O O . ASN A 1 80 ? -15.362 1.135 19.132 1.00 51.94 80 ASN A O 1
ATOM 625 N N . HIS A 1 81 ? -14.291 -0.764 19.729 1.00 44.69 81 HIS A N 1
ATOM 626 C CA . HIS A 1 81 ? -15.405 -1.500 20.350 1.00 44.69 81 HIS A CA 1
ATOM 627 C C . HIS A 1 81 ? -15.136 -1.890 21.820 1.00 44.69 81 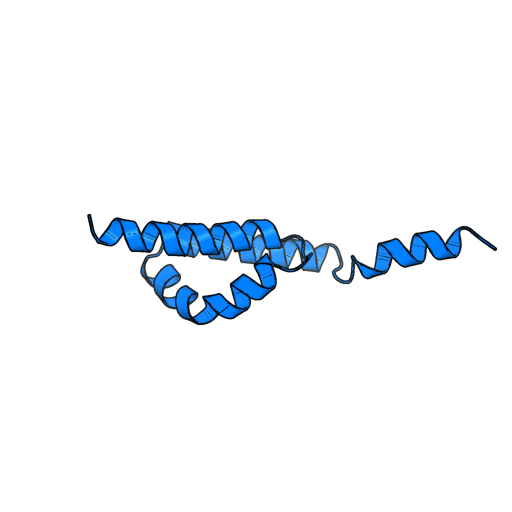HIS A C 1
ATOM 629 O O . HIS A 1 81 ? -15.867 -2.708 22.380 1.00 44.69 81 HIS A O 1
ATOM 635 N N . ARG A 1 82 ? -14.100 -1.325 22.450 1.00 39.94 82 ARG A N 1
ATOM 636 C CA . ARG A 1 82 ? -13.791 -1.502 23.876 1.00 39.94 82 ARG A CA 1
ATOM 637 C C . ARG A 1 82 ? -13.797 -0.161 24.595 1.00 39.94 82 ARG A C 1
ATOM 639 O O . ARG A 1 82 ? -14.008 -0.192 25.824 1.00 39.94 82 ARG A O 1
#

Secondary structure (DSSP, 8-state):
--THHHHHHHHTS--S-HHHHHHHHHHHHHHHHHHHH-HHHHHHHGGGHHHHHHHHTSSSTTHHHHHHHHHHHHHHHHGGG-